Protein AF-A0AA38SNK8-F1 (afdb_monomer_lite)

Organism: NCBI:txid347529

Radius of gyration: 13.12 Å; chains: 1; bounding box: 30×16×42 Å

Secondary structure (DSSP, 8-state):
---SS--HHHHHHHHHHHHHHHHHTT-PPPHHHHHHHHHHTS-GGGHHHHHH-SS--HHHHHHHHHHHHHHHHHHS--

pLDDT: mean 81.38, std 11.63, range [47.59, 94.94]

Foldseek 3Di:
DAPPDDDLVVLLVVLVVVQVVCVVVVNHDPQQRSLVCSLVRYDVLCVVVSVVDDPDGSVVSSVSSNVSSVVVVVPDDD

Structure (mmCIF, N/CA/C/O backbone):
data_AF-A0AA38SNK8-F1
#
_entry.id   AF-A0AA38SNK8-F1
#
loop_
_atom_site.group_PDB
_atom_site.id
_atom_site.type_symbol
_atom_site.label_atom_id
_atom_site.label_alt_id
_atom_site.label_comp_id
_atom_site.label_asym_id
_atom_site.label_entity_id
_atom_site.label_seq_id
_atom_site.pdbx_PDB_ins_code
_atom_site.Cartn_x
_atom_site.Cartn_y
_atom_site.Cartn_z
_atom_site.occupancy
_atom_site.B_iso_or_equiv
_atom_site.auth_seq_id
_atom_site.auth_comp_id
_atom_site.auth_asym_id
_atom_site.auth_atom_id
_atom_site.pdbx_PDB_model_num
ATOM 1 N N . MET A 1 1 ? 6.402 -6.826 5.183 1.00 48.47 1 MET A N 1
ATOM 2 C CA . MET A 1 1 ? 6.324 -5.620 6.037 1.00 48.47 1 MET A CA 1
ATOM 3 C C . MET A 1 1 ? 5.086 -5.779 6.894 1.00 48.47 1 MET A C 1
ATOM 5 O O . MET A 1 1 ? 4.002 -5.639 6.356 1.00 48.47 1 MET A O 1
ATOM 9 N N . VAL A 1 2 ? 5.233 -6.183 8.156 1.00 47.59 2 VAL A N 1
ATOM 10 C CA . VAL A 1 2 ? 4.082 -6.377 9.053 1.00 47.59 2 VAL A CA 1
ATOM 11 C C . VAL A 1 2 ? 3.661 -5.013 9.598 1.00 47.59 2 VAL A C 1
ATOM 13 O O . VAL A 1 2 ? 4.511 -4.247 10.057 1.00 47.59 2 VAL A O 1
ATOM 16 N N . LEU A 1 3 ? 2.367 -4.708 9.505 1.00 56.00 3 LEU A N 1
ATOM 17 C CA . LEU A 1 3 ? 1.712 -3.488 9.983 1.00 56.00 3 LEU A CA 1
ATOM 18 C C . LEU A 1 3 ? 1.598 -3.483 11.525 1.00 56.00 3 LEU A C 1
ATOM 20 O O . LEU A 1 3 ? 0.507 -3.376 12.070 1.00 56.00 3 LEU A O 1
ATOM 24 N N . GLY A 1 4 ? 2.716 -3.692 12.226 1.00 50.28 4 GLY A N 1
ATOM 25 C CA . GLY A 1 4 ? 2.733 -3.812 13.687 1.00 50.28 4 GLY A CA 1
ATOM 26 C C . GLY A 1 4 ? 2.718 -2.475 14.433 1.00 50.28 4 GLY A C 1
ATOM 27 O O . GLY A 1 4 ? 2.144 -2.417 15.506 1.00 50.28 4 GLY A O 1
ATOM 28 N N . ASP A 1 5 ? 3.295 -1.409 13.856 1.00 53.69 5 ASP A N 1
ATOM 29 C CA . ASP A 1 5 ? 3.586 -0.160 14.597 1.00 53.69 5 ASP A CA 1
ATOM 30 C C . ASP A 1 5 ? 3.456 1.142 13.777 1.00 53.69 5 ASP A C 1
ATOM 32 O O . ASP A 1 5 ? 3.871 2.205 14.234 1.00 53.69 5 ASP A O 1
ATOM 36 N N . ARG A 1 6 ? 2.940 1.107 12.540 1.00 64.62 6 ARG A N 1
ATOM 37 C CA . ARG A 1 6 ? 2.880 2.308 11.677 1.00 64.62 6 ARG A CA 1
ATOM 38 C C . ARG A 1 6 ? 1.458 2.662 11.294 1.00 64.62 6 ARG A C 1
ATOM 40 O O . ARG A 1 6 ? 0.654 1.769 11.039 1.00 64.62 6 ARG A O 1
ATOM 47 N N . SER A 1 7 ? 1.196 3.962 11.190 1.00 82.75 7 SER A N 1
ATOM 48 C CA . SER A 1 7 ? -0.082 4.468 10.688 1.00 82.75 7 SER A CA 1
ATOM 49 C C . SER A 1 7 ? -0.317 4.032 9.237 1.00 82.75 7 SER A C 1
ATOM 51 O O . SER A 1 7 ? 0.628 3.877 8.450 1.00 82.75 7 SER A O 1
ATOM 53 N N . ILE A 1 8 ? -1.581 3.891 8.840 1.00 84.44 8 ILE A N 1
ATOM 54 C CA . ILE A 1 8 ? -1.981 3.617 7.453 1.00 84.44 8 ILE A CA 1
ATOM 55 C C . ILE A 1 8 ? -1.394 4.663 6.501 1.00 84.44 8 ILE A C 1
ATOM 57 O O . ILE A 1 8 ? -0.980 4.326 5.388 1.00 84.44 8 ILE A O 1
ATOM 61 N N . SER A 1 9 ? -1.302 5.920 6.943 1.00 85.12 9 SER A N 1
ATOM 62 C CA . SER A 1 9 ? -0.681 7.004 6.178 1.00 85.12 9 SER A CA 1
ATOM 63 C C . SER A 1 9 ? 0.780 6.700 5.825 1.00 85.12 9 SER A C 1
ATOM 65 O O . SER A 1 9 ? 1.157 6.743 4.652 1.00 85.12 9 SER A O 1
ATOM 67 N N . GLU A 1 10 ? 1.597 6.317 6.810 1.00 86.94 10 GLU A N 1
ATOM 68 C CA . GLU A 1 10 ? 3.007 5.971 6.593 1.00 86.94 10 GLU A CA 1
ATOM 69 C C . GLU A 1 10 ? 3.170 4.712 5.742 1.00 86.94 10 GLU A C 1
ATOM 71 O O . GLU A 1 10 ? 4.090 4.622 4.925 1.00 86.94 10 GLU A O 1
ATOM 76 N N . TYR A 1 11 ? 2.283 3.734 5.924 1.00 85.81 11 TYR A N 1
ATOM 77 C CA . TYR A 1 11 ?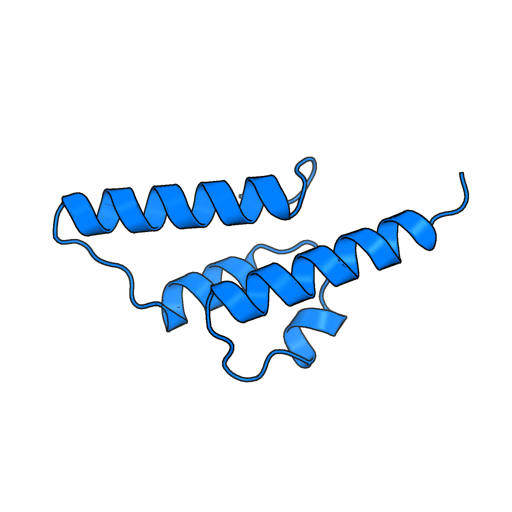 2.294 2.506 5.140 1.00 85.81 11 TYR A CA 1
ATOM 78 C C . TYR A 1 11 ? 2.000 2.779 3.658 1.00 85.81 11 TYR A C 1
ATOM 80 O O . TYR A 1 11 ? 2.788 2.390 2.790 1.00 85.81 11 TYR A O 1
ATOM 88 N N . CYS A 1 12 ? 0.934 3.532 3.367 1.00 88.00 12 CYS A N 1
ATOM 89 C CA . CYS A 1 12 ? 0.589 3.942 2.007 1.00 88.00 12 CYS A CA 1
ATOM 90 C C . CYS A 1 12 ? 1.696 4.801 1.379 1.00 88.00 12 CYS A C 1
ATOM 92 O O . CYS A 1 12 ? 2.033 4.611 0.210 1.00 88.00 12 CYS A O 1
ATOM 94 N N . GLN A 1 13 ? 2.306 5.707 2.150 1.00 89.12 13 GLN A N 1
ATOM 95 C CA . GLN A 1 13 ? 3.407 6.539 1.665 1.00 89.12 13 GLN A CA 1
ATOM 96 C C . GLN A 1 13 ? 4.619 5.692 1.257 1.00 89.12 13 GLN A C 1
ATOM 98 O O . GLN A 1 13 ? 5.184 5.901 0.186 1.00 89.12 13 GLN A O 1
ATOM 103 N N . LYS A 1 14 ? 5.005 4.699 2.068 1.00 88.62 14 LYS A N 1
ATOM 104 C CA . LYS A 1 14 ? 6.122 3.799 1.738 1.00 88.62 14 LYS A CA 1
ATOM 105 C C . LYS A 1 14 ? 5.834 2.929 0.518 1.00 88.62 14 LYS A C 1
ATOM 107 O O . LYS A 1 14 ? 6.717 2.773 -0.318 1.00 88.62 14 LYS A O 1
ATOM 112 N N . MET A 1 15 ? 4.613 2.407 0.393 1.00 88.88 15 MET A N 1
ATOM 113 C CA . MET A 1 15 ? 4.164 1.681 -0.803 1.00 88.88 15 MET A CA 1
ATOM 114 C C . MET A 1 15 ? 4.297 2.539 -2.064 1.00 88.88 15 MET A C 1
ATOM 116 O O . MET A 1 15 ? 4.852 2.086 -3.064 1.00 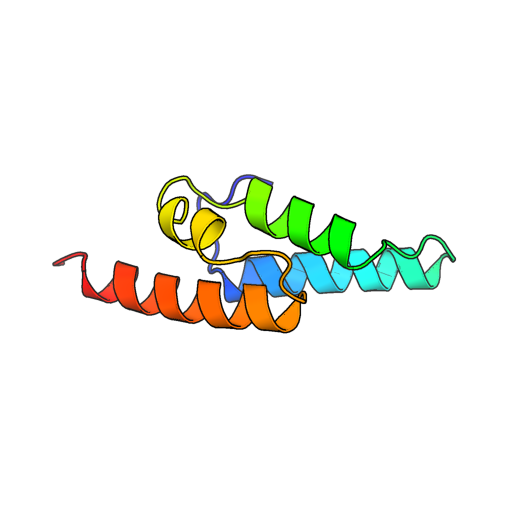88.88 15 MET A O 1
ATOM 120 N N . LYS A 1 16 ? 3.839 3.795 -2.002 1.00 89.44 16 LYS A N 1
ATOM 121 C CA . LYS A 1 16 ? 3.918 4.723 -3.132 1.00 89.44 16 LYS A CA 1
ATOM 122 C C . LYS A 1 16 ? 5.367 5.035 -3.508 1.00 89.44 16 LYS A C 1
ATOM 124 O O . LYS A 1 16 ? 5.724 4.893 -4.671 1.00 89.44 16 LYS A O 1
ATOM 129 N N . LEU A 1 17 ? 6.212 5.341 -2.522 1.00 91.38 17 LEU A N 1
ATOM 130 C CA . LEU A 1 17 ? 7.643 5.578 -2.738 1.00 91.38 17 LEU A CA 1
ATOM 131 C C . LEU A 1 17 ? 8.340 4.382 -3.400 1.00 91.38 17 LEU A C 1
ATOM 133 O O . LEU A 1 17 ? 9.105 4.570 -4.338 1.00 91.38 17 LEU A O 1
ATOM 137 N N . LEU A 1 18 ? 8.068 3.155 -2.948 1.00 89.88 18 LEU A N 1
ATOM 138 C CA . LEU A 1 18 ? 8.634 1.950 -3.564 1.00 89.88 18 LEU A CA 1
ATOM 139 C C . LEU A 1 18 ? 8.167 1.774 -5.011 1.00 89.88 18 LEU A C 1
ATOM 141 O O . LEU A 1 18 ? 8.981 1.478 -5.881 1.00 89.88 18 LEU A O 1
ATOM 145 N N . SER A 1 19 ? 6.875 1.985 -5.275 1.00 89.75 19 SER A N 1
ATOM 146 C CA . SER A 1 19 ? 6.329 1.934 -6.634 1.00 89.75 19 SER A CA 1
ATOM 147 C C . SER A 1 19 ? 6.987 2.964 -7.552 1.00 89.75 19 SER A C 1
ATOM 149 O O . SER A 1 19 ? 7.291 2.647 -8.699 1.00 89.75 19 SER A O 1
ATOM 151 N N . ASP A 1 20 ? 7.208 4.182 -7.058 1.00 91.75 20 ASP A N 1
ATOM 152 C CA . ASP A 1 20 ? 7.808 5.268 -7.834 1.00 91.75 20 ASP A CA 1
ATOM 153 C C . ASP A 1 20 ? 9.303 5.005 -8.096 1.00 91.75 20 ASP A C 1
ATOM 155 O O . ASP A 1 20 ? 9.781 5.223 -9.208 1.00 91.75 20 ASP A O 1
ATOM 159 N N . LEU A 1 21 ? 10.033 4.450 -7.120 1.00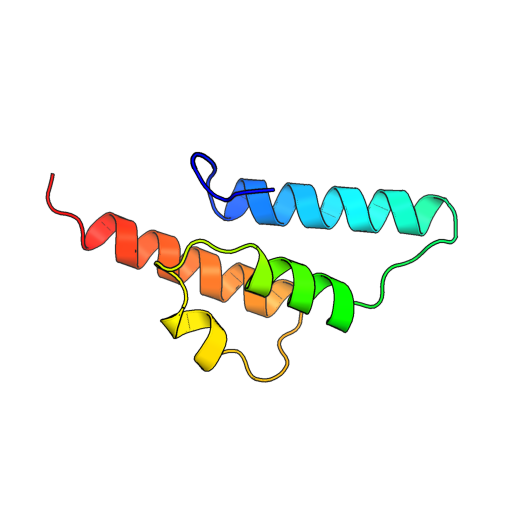 93.31 21 LEU A N 1
ATOM 160 C CA . LEU A 1 21 ? 11.429 4.024 -7.298 1.00 93.31 21 LEU A CA 1
ATOM 161 C C . LEU A 1 21 ? 11.568 2.911 -8.340 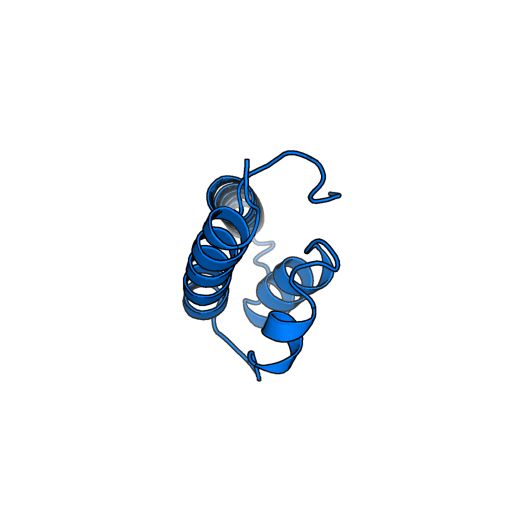1.00 93.31 21 LEU A C 1
ATOM 163 O O . LEU A 1 21 ? 12.481 2.952 -9.161 1.00 93.31 21 LEU A O 1
ATOM 167 N N . LEU A 1 22 ? 10.664 1.930 -8.321 1.00 91.19 22 LEU A N 1
ATOM 168 C CA . LEU A 1 22 ? 10.637 0.854 -9.311 1.00 91.19 22 LEU A CA 1
ATOM 169 C C . LEU A 1 22 ? 10.296 1.386 -10.708 1.00 91.19 22 LEU A C 1
ATOM 171 O O . LEU A 1 22 ? 10.929 0.994 -11.685 1.00 91.19 22 LEU A O 1
ATOM 175 N N . ALA A 1 23 ? 9.353 2.324 -10.810 1.00 91.94 23 ALA A N 1
ATOM 176 C CA . ALA A 1 23 ? 9.035 2.985 -12.072 1.00 91.94 23 ALA A CA 1
ATOM 177 C C . ALA A 1 23 ? 10.225 3.783 -12.632 1.00 91.94 23 ALA A C 1
ATOM 179 O O . ALA A 1 23 ? 10.427 3.795 -13.841 1.00 91.94 23 ALA A O 1
ATOM 180 N N . ASN A 1 24 ? 11.043 4.390 -11.767 1.00 93.31 24 ASN A N 1
ATOM 181 C CA . ASN A 1 24 ? 12.237 5.138 -12.169 1.00 93.31 24 ASN A CA 1
ATOM 182 C C . ASN A 1 24 ? 13.344 4.258 -12.786 1.00 93.31 24 ASN A C 1
ATOM 184 O O . ASN A 1 24 ? 14.231 4.781 -13.452 1.00 93.31 24 ASN A O 1
ATOM 188 N N . ILE A 1 25 ? 13.313 2.940 -12.566 1.00 94.94 25 ILE A N 1
ATOM 189 C CA . ILE A 1 25 ? 14.237 1.965 -13.175 1.00 94.94 25 ILE A CA 1
ATOM 190 C C . ILE A 1 25 ? 13.535 1.084 -14.224 1.00 94.94 25 ILE A C 1
ATOM 192 O O . ILE A 1 25 ? 13.856 -0.096 -14.365 1.00 94.94 25 ILE A O 1
ATOM 196 N N . ASP A 1 26 ? 12.511 1.628 -14.891 1.00 90.88 26 ASP A N 1
ATOM 197 C CA . ASP A 1 26 ? 11.686 0.954 -15.909 1.00 90.88 26 ASP A CA 1
ATOM 198 C C . ASP A 1 26 ? 11.005 -0.346 -15.434 1.00 90.88 26 ASP A C 1
ATOM 200 O O . ASP A 1 26 ? 10.517 -1.153 -16.223 1.00 90.88 26 ASP A O 1
ATOM 204 N N . SER A 1 27 ? 10.910 -0.540 -14.118 1.00 91.12 27 SER A N 1
ATOM 205 C CA . SER A 1 27 ? 10.319 -1.717 -13.472 1.00 91.12 27 SER A CA 1
ATOM 206 C C . SER A 1 27 ? 8.957 -1.386 -12.859 1.00 91.12 27 SER A C 1
ATOM 208 O O . SER A 1 27 ? 8.655 -1.773 -11.732 1.00 91.12 27 SER A O 1
ATOM 210 N N . SER A 1 28 ? 8.132 -0.625 -13.582 1.00 88.44 28 SER A N 1
ATOM 211 C CA . SER A 1 28 ? 6.844 -0.137 -13.078 1.00 88.44 28 SER A CA 1
ATOM 212 C C . SER A 1 28 ? 5.926 -1.277 -12.622 1.00 88.44 28 SER A C 1
ATOM 214 O O . SER A 1 28 ? 5.708 -2.261 -13.334 1.00 88.44 28 SER A O 1
ATOM 216 N N . VAL A 1 29 ? 5.359 -1.130 -11.424 1.00 88.62 29 VAL A N 1
ATOM 217 C CA . VAL A 1 29 ? 4.425 -2.102 -10.851 1.00 88.62 29 VAL A CA 1
ATOM 218 C C . VAL A 1 29 ? 3.004 -1.751 -11.295 1.00 88.62 29 VAL A C 1
ATOM 220 O O . VAL A 1 29 ? 2.560 -0.623 -11.071 1.00 88.62 29 VAL A O 1
ATOM 223 N N . PRO A 1 30 ? 2.240 -2.698 -11.873 1.00 89.94 30 PRO A N 1
ATOM 224 C CA . PRO A 1 30 ? 0.840 -2.461 -12.201 1.00 89.94 30 PRO A CA 1
ATOM 225 C C . PRO A 1 30 ? 0.039 -2.063 -10.960 1.00 89.94 30 PRO A C 1
ATOM 227 O O . PRO A 1 30 ? 0.163 -2.701 -9.914 1.00 89.94 30 PRO A O 1
ATOM 230 N N . GLU A 1 31 ? -0.847 -1.072 -11.082 1.00 87.50 31 GLU A N 1
ATOM 231 C CA . GLU A 1 31 ? -1.625 -0.568 -9.941 1.00 87.50 31 GLU A CA 1
ATOM 232 C C . GLU A 1 31 ? -2.411 -1.684 -9.236 1.00 87.50 31 GLU A C 1
ATOM 234 O O . GLU A 1 31 ? -2.382 -1.782 -8.013 1.00 87.50 31 GLU A O 1
ATOM 239 N N . LYS A 1 32 ? -3.021 -2.599 -9.999 1.00 86.62 32 LYS A N 1
ATOM 240 C CA . LYS A 1 32 ? -3.715 -3.779 -9.455 1.00 86.62 32 LYS A CA 1
ATOM 241 C C . LYS A 1 32 ? -2.827 -4.623 -8.534 1.00 86.62 32 LYS A C 1
ATOM 243 O O . LYS A 1 32 ? -3.288 -5.146 -7.528 1.00 86.62 32 LYS A O 1
ATOM 248 N N . THR A 1 33 ? -1.548 -4.751 -8.879 1.00 88.56 33 THR A N 1
ATOM 249 C CA . THR A 1 33 ? -0.570 -5.526 -8.118 1.00 88.56 33 THR A CA 1
ATOM 250 C C . THR A 1 33 ? -0.179 -4.764 -6.858 1.00 88.56 33 THR A C 1
ATOM 252 O O . THR A 1 33 ? -0.159 -5.346 -5.777 1.00 88.56 33 THR A O 1
ATOM 255 N N . LEU A 1 34 ? 0.052 -3.453 -6.975 1.00 88.62 34 LEU A N 1
ATOM 256 C CA . LEU A 1 34 ? 0.339 -2.572 -5.841 1.00 88.62 34 LEU A CA 1
ATOM 257 C C . LEU A 1 34 ? -0.802 -2.577 -4.812 1.00 88.62 34 LEU A C 1
ATOM 259 O O . LEU A 1 34 ? -0.557 -2.708 -3.616 1.00 88.62 34 LEU A O 1
ATOM 263 N N . VAL A 1 35 ? -2.047 -2.486 -5.278 1.00 87.31 35 VAL A N 1
ATOM 264 C CA . VAL A 1 35 ? -3.257 -2.552 -4.448 1.00 87.31 35 VAL A CA 1
ATOM 265 C C . VAL A 1 35 ? -3.390 -3.911 -3.765 1.00 87.31 35 VAL A C 1
ATOM 267 O O . VAL A 1 35 ? -3.649 -3.958 -2.565 1.00 87.31 35 VAL A O 1
ATOM 270 N N . SER A 1 36 ? -3.159 -5.016 -4.480 1.00 86.25 36 SER A N 1
ATOM 271 C CA . SER A 1 36 ? -3.155 -6.351 -3.868 1.00 86.25 36 SER A CA 1
ATOM 272 C C . SER A 1 36 ? -2.102 -6.472 -2.768 1.00 86.25 36 SER A C 1
ATOM 274 O O . SER A 1 36 ? -2.392 -7.005 -1.701 1.00 86.25 36 SER A O 1
ATOM 276 N N . TYR A 1 37 ? -0.891 -5.949 -2.984 1.00 86.00 37 TYR A N 1
ATOM 277 C CA . TYR A 1 37 ? 0.141 -5.933 -1.946 1.00 86.00 37 TYR A CA 1
ATOM 278 C C . TYR A 1 37 ? -0.229 -5.046 -0.756 1.00 86.00 37 TYR A C 1
ATOM 280 O O . TYR A 1 37 ? 0.075 -5.414 0.377 1.00 86.00 37 TYR A O 1
ATOM 288 N N . LEU A 1 38 ? -0.882 -3.906 -1.003 1.00 85.94 38 LEU A N 1
ATOM 289 C CA . LEU A 1 38 ? -1.381 -3.019 0.042 1.00 85.94 38 LEU A CA 1
ATOM 290 C C . LEU A 1 38 ? -2.395 -3.751 0.924 1.00 85.94 38 LEU A C 1
ATOM 292 O O . LEU A 1 38 ? -2.207 -3.767 2.131 1.00 85.94 38 LEU A O 1
ATOM 296 N N . ILE A 1 39 ? -3.415 -4.380 0.329 1.00 83.44 39 ILE A N 1
ATO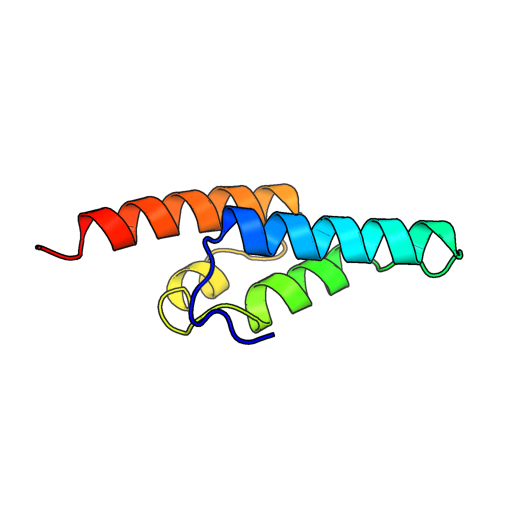M 297 C CA . ILE A 1 39 ? -4.496 -5.075 1.047 1.00 83.44 39 ILE A CA 1
ATOM 298 C C . ILE A 1 39 ? -3.960 -6.297 1.803 1.00 83.44 39 ILE A C 1
ATOM 300 O O . ILE A 1 39 ? -4.231 -6.452 2.989 1.00 83.44 39 ILE A O 1
ATOM 304 N N . ASN A 1 40 ? -3.141 -7.128 1.151 1.00 83.38 40 ASN A N 1
ATOM 305 C CA . ASN A 1 40 ? -2.575 -8.334 1.767 1.00 83.38 40 ASN A CA 1
ATOM 306 C C . ASN A 1 40 ? -1.559 -8.033 2.881 1.00 83.38 40 ASN A C 1
ATOM 308 O O . ASN A 1 40 ? -1.224 -8.918 3.664 1.00 83.38 40 ASN A O 1
ATOM 312 N N . GLY A 1 41 ? -1.010 -6.816 2.925 1.00 81.06 41 GLY A N 1
ATOM 313 C CA . GLY A 1 41 ? -0.059 -6.394 3.951 1.00 81.06 41 GLY A CA 1
ATOM 314 C C . GLY A 1 41 ? -0.696 -5.723 5.169 1.00 81.06 41 GLY A C 1
ATOM 315 O O . GLY A 1 41 ? 0.040 -5.308 6.068 1.00 81.06 41 GLY A O 1
ATOM 316 N N . LEU A 1 42 ? -2.025 -5.592 5.202 1.00 81.25 42 LEU A N 1
ATOM 317 C CA . LEU A 1 42 ? -2.746 -5.004 6.327 1.00 81.25 42 LEU A CA 1
ATOM 318 C C . LEU A 1 42 ? -2.797 -5.951 7.529 1.00 81.25 42 LEU A C 1
ATOM 320 O O . LEU A 1 42 ? -2.689 -7.168 7.407 1.00 81.25 42 LEU A O 1
ATOM 324 N N . SER A 1 43 ? -2.970 -5.364 8.713 1.00 78.56 43 SER A N 1
ATOM 325 C CA . SER A 1 43 ? -3.282 -6.115 9.933 1.00 78.56 43 SER A CA 1
ATOM 326 C C . SER A 1 43 ? -4.698 -6.718 9.840 1.00 78.56 43 SER A C 1
ATOM 328 O O . SER A 1 43 ? -5.571 -6.055 9.272 1.00 78.56 43 SER A O 1
ATOM 330 N N . PRO A 1 44 ? -4.969 -7.889 10.456 1.00 80.06 44 PRO A N 1
ATOM 331 C CA . PRO A 1 44 ? -6.297 -8.524 10.460 1.00 80.06 44 PRO A CA 1
ATOM 332 C C . PRO A 1 44 ? -7.441 -7.622 10.950 1.00 80.06 44 PRO A C 1
ATOM 334 O O . PRO A 1 44 ? -8.602 -7.805 10.601 1.00 80.06 44 PRO A O 1
ATOM 337 N N . GLN A 1 45 ? -7.128 -6.582 11.728 1.00 78.25 45 GLN A N 1
ATOM 338 C CA . GLN A 1 45 ? -8.100 -5.561 12.138 1.00 78.25 45 GLN A CA 1
ATOM 339 C C . GLN A 1 45 ? -8.766 -4.822 10.954 1.00 78.25 45 GLN A C 1
ATOM 341 O O . GLN A 1 45 ? -9.798 -4.190 11.147 1.00 78.25 45 GLN A O 1
ATOM 346 N N . PHE A 1 46 ? -8.189 -4.891 9.747 1.00 80.00 46 PHE A N 1
ATOM 347 C CA . PHE A 1 46 ? -8.719 -4.293 8.518 1.00 80.00 46 PHE A CA 1
ATOM 348 C C . PHE A 1 46 ? -9.374 -5.322 7.573 1.00 80.00 46 PHE A C 1
ATOM 350 O O . PHE A 1 46 ? -9.746 -4.957 6.456 1.00 80.00 46 PHE A O 1
ATOM 357 N N . ASP A 1 47 ? -9.557 -6.585 7.986 1.00 77.06 47 ASP A N 1
ATOM 358 C CA . ASP A 1 47 ? -10.109 -7.654 7.129 1.00 77.06 47 ASP A CA 1
ATOM 359 C C . ASP A 1 47 ? -11.496 -7.302 6.560 1.00 77.06 47 ASP A C 1
ATOM 361 O O . ASP A 1 47 ? -11.795 -7.584 5.398 1.00 77.06 47 ASP A O 1
ATOM 365 N N . ASN A 1 48 ? -12.325 -6.589 7.332 1.00 76.56 48 ASN A N 1
ATOM 366 C CA . ASN A 1 48 ? -13.636 -6.116 6.873 1.00 76.56 48 ASN A CA 1
ATOM 367 C C . ASN A 1 48 ? -13.533 -5.145 5.683 1.00 76.56 48 ASN A C 1
ATOM 369 O O . ASN A 1 48 ? -14.388 -5.154 4.798 1.00 76.56 48 ASN A O 1
ATOM 373 N N . ILE A 1 49 ? -12.473 -4.335 5.621 1.00 76.50 49 ILE A N 1
ATOM 374 C CA . ILE A 1 49 ? -12.247 -3.371 4.536 1.00 76.50 49 ILE A CA 1
ATOM 375 C C . ILE A 1 49 ? -11.781 -4.067 3.259 1.00 76.50 49 ILE A C 1
ATOM 377 O O . ILE A 1 49 ? -12.193 -3.677 2.162 1.00 76.50 49 ILE A O 1
ATOM 381 N N . ALA A 1 50 ? -10.973 -5.124 3.386 1.00 70.44 50 ALA A N 1
ATOM 382 C CA . ALA A 1 50 ? -10.535 -5.929 2.249 1.00 70.44 50 ALA A CA 1
ATOM 383 C C . ALA A 1 50 ? -11.728 -6.517 1.467 1.00 70.44 50 ALA A C 1
ATOM 385 O O . ALA A 1 50 ? -11.666 -6.635 0.245 1.00 70.44 50 ALA A O 1
ATOM 386 N N . ILE A 1 51 ? -12.841 -6.808 2.151 1.00 71.12 51 ILE A N 1
ATOM 387 C CA . ILE A 1 51 ? -14.079 -7.326 1.547 1.00 71.12 51 ILE A CA 1
ATOM 388 C C . ILE A 1 51 ? -14.851 -6.232 0.784 1.00 71.12 51 ILE A C 1
ATOM 390 O O . ILE A 1 51 ? -15.452 -6.501 -0.259 1.00 71.12 51 ILE A O 1
ATOM 394 N N . VAL A 1 52 ? -14.837 -4.989 1.277 1.00 74.62 52 VAL A N 1
ATOM 395 C CA . VAL A 1 52 ? -15.569 -3.853 0.677 1.00 74.62 52 VAL A CA 1
ATOM 396 C C . VAL A 1 52 ? -14.916 -3.385 -0.629 1.00 74.62 52 VAL A C 1
ATOM 398 O O . VAL A 1 52 ? -15.592 -2.947 -1.564 1.00 74.62 52 VAL A O 1
ATOM 401 N N . LEU A 1 53 ? -13.596 -3.512 -0.720 1.00 74.50 53 LEU A N 1
ATOM 402 C CA . LEU A 1 53 ? -12.788 -3.053 -1.843 1.00 74.50 53 LEU A CA 1
ATOM 403 C C . LEU A 1 53 ? -12.789 -4.062 -3.009 1.00 74.50 53 LEU A C 1
ATOM 405 O O . LEU A 1 53 ? -11.822 -4.786 -3.236 1.00 74.50 53 LEU A O 1
ATOM 409 N N . ARG A 1 54 ? -13.854 -4.080 -3.820 1.00 71.06 54 ARG A N 1
ATOM 410 C CA . ARG A 1 54 ? -13.848 -4.804 -5.106 1.00 71.06 54 ARG A CA 1
ATOM 411 C C . ARG A 1 54 ? -13.156 -3.970 -6.192 1.00 71.06 54 ARG A C 1
ATOM 413 O O . ARG A 1 54 ? -13.783 -3.099 -6.780 1.00 71.06 54 ARG A O 1
ATOM 420 N N . HIS A 1 55 ? -11.891 -4.287 -6.480 1.00 73.81 55 HIS A N 1
ATOM 421 C CA . HIS A 1 55 ? -11.045 -3.645 -7.506 1.00 73.81 55 HIS A CA 1
ATOM 422 C C . HIS A 1 55 ? -10.818 -2.131 -7.312 1.00 73.81 55 HIS A C 1
ATOM 424 O O . HIS A 1 55 ? -11.116 -1.350 -8.218 1.00 73.81 55 HIS A O 1
ATOM 430 N N . PRO A 1 56 ? -10.300 -1.677 -6.160 1.00 85.19 56 PRO A N 1
ATOM 431 C CA . PRO A 1 56 ? -10.062 -0.256 -5.966 1.00 85.19 56 PRO A CA 1
ATOM 432 C C . PRO A 1 56 ? -8.805 0.211 -6.706 1.00 85.19 56 PRO A C 1
ATOM 434 O O . PRO A 1 56 ? -7.862 -0.553 -6.922 1.00 85.19 56 PRO A O 1
ATOM 437 N N . THR A 1 57 ? -8.757 1.504 -7.011 1.00 88.31 57 THR A N 1
ATOM 438 C CA . THR A 1 57 ? -7.488 2.184 -7.296 1.00 88.31 57 THR A CA 1
ATOM 439 C C . THR A 1 57 ? -6.664 2.318 -6.018 1.00 88.31 57 THR A C 1
ATOM 441 O O . THR A 1 57 ? -7.188 2.213 -4.900 1.00 88.31 57 THR A O 1
ATOM 444 N N . PHE A 1 58 ? -5.370 2.617 -6.151 1.00 87.38 58 PHE A N 1
ATOM 445 C CA . PHE A 1 58 ? -4.516 2.831 -4.981 1.00 87.38 58 PHE A CA 1
ATOM 446 C C . PHE A 1 58 ? -5.037 3.970 -4.092 1.00 87.38 58 PHE A C 1
ATOM 448 O O . PHE A 1 58 ? -5.031 3.872 -2.864 1.00 87.38 58 PHE A O 1
ATOM 455 N N . LEU A 1 59 ? -5.545 5.036 -4.715 1.00 87.94 59 LEU A N 1
ATOM 456 C CA . LEU A 1 59 ? -6.102 6.180 -4.001 1.00 87.94 59 LEU A CA 1
ATOM 457 C C . LEU A 1 59 ? -7.375 5.811 -3.228 1.00 87.94 59 LEU A C 1
ATOM 459 O O . LEU A 1 59 ? -7.508 6.190 -2.067 1.00 87.94 59 LEU A O 1
ATOM 463 N N . GLN A 1 60 ? -8.281 5.047 -3.845 1.00 89.19 60 GLN A N 1
ATOM 464 C CA . GLN A 1 60 ? -9.507 4.584 -3.190 1.00 89.19 60 GLN A CA 1
ATOM 465 C C . GLN A 1 60 ? -9.195 3.689 -1.989 1.00 89.19 60 GLN A C 1
ATOM 467 O O . GLN A 1 60 ? -9.740 3.910 -0.907 1.00 89.19 60 GLN A O 1
ATOM 472 N N . ALA A 1 61 ? -8.281 2.728 -2.160 1.00 88.81 61 ALA A N 1
ATOM 473 C CA . ALA A 1 61 ? -7.848 1.855 -1.076 1.00 88.81 61 ALA A CA 1
ATOM 474 C C . ALA A 1 61 ? -7.253 2.670 0.083 1.00 88.81 61 ALA A C 1
ATOM 476 O O . ALA A 1 61 ? -7.677 2.510 1.224 1.00 88.81 61 ALA A O 1
ATOM 477 N N . ARG A 1 62 ? -6.350 3.620 -0.204 1.00 89.31 62 ARG A N 1
ATOM 478 C CA . ARG A 1 62 ? -5.770 4.516 0.809 1.00 89.31 62 ARG A CA 1
ATOM 479 C C . ARG A 1 62 ? -6.837 5.308 1.568 1.00 89.31 62 ARG A C 1
ATOM 481 O O . ARG A 1 62 ? -6.787 5.358 2.792 1.00 89.31 62 ARG A O 1
ATOM 488 N N . SER A 1 63 ? -7.778 5.939 0.865 1.00 89.31 63 SER A N 1
ATOM 489 C CA . SER A 1 63 ? -8.829 6.740 1.504 1.00 89.31 63 SER A CA 1
ATOM 490 C C . SER A 1 63 ? -9.701 5.904 2.436 1.00 89.31 63 SER A C 1
ATOM 492 O O . SER A 1 63 ? -9.968 6.328 3.556 1.00 89.31 63 SER A O 1
ATOM 494 N N . ILE A 1 64 ? -10.106 4.711 2.005 1.00 88.75 64 ILE A N 1
ATOM 495 C CA . ILE A 1 64 ? -10.956 3.828 2.809 1.00 88.75 64 ILE A CA 1
ATOM 496 C C . ILE A 1 64 ? -10.194 3.305 4.034 1.00 88.75 64 ILE A C 1
ATOM 498 O O . ILE A 1 64 ? -10.735 3.307 5.137 1.00 88.75 64 ILE A O 1
ATOM 502 N N . LEU A 1 65 ? -8.920 2.941 3.879 1.00 87.31 65 LEU A N 1
ATOM 503 C CA . LEU A 1 65 ? -8.092 2.487 4.999 1.00 87.31 65 LEU A CA 1
ATOM 504 C C . LEU A 1 65 ? -7.851 3.582 6.043 1.00 87.31 65 LEU A C 1
ATOM 506 O O . LEU A 1 65 ? -7.831 3.293 7.236 1.00 87.31 65 LEU A O 1
ATOM 510 N N . LEU A 1 66 ? -7.689 4.837 5.614 1.00 88.19 66 LEU A N 1
ATOM 511 C CA . LEU A 1 66 ? -7.551 5.974 6.530 1.00 88.19 66 LEU A CA 1
ATOM 512 C C . LEU A 1 66 ? -8.834 6.223 7.329 1.00 88.19 66 LEU A C 1
ATOM 514 O O . LEU A 1 66 ? -8.763 6.524 8.519 1.00 88.19 66 LEU A O 1
ATOM 518 N N . LEU A 1 67 ? -9.999 6.087 6.691 1.00 87.50 67 LEU A N 1
ATOM 519 C CA . LEU A 1 67 ? -11.279 6.175 7.393 1.00 87.50 67 LEU A CA 1
ATOM 520 C C . LEU A 1 67 ? -11.395 5.060 8.433 1.00 87.50 67 LEU A C 1
ATOM 522 O O . LEU A 1 67 ? -11.728 5.339 9.583 1.00 87.50 67 LEU A O 1
ATOM 526 N N . GLU A 1 68 ? -11.053 3.825 8.068 1.00 87.06 68 GLU A N 1
ATOM 527 C CA . GLU A 1 68 ? -11.107 2.704 9.007 1.00 87.06 68 GLU A CA 1
ATOM 528 C C . GLU A 1 68 ? -10.143 2.883 10.184 1.00 87.06 68 GLU A C 1
ATOM 530 O O . GLU A 1 68 ? -10.513 2.643 11.328 1.00 87.06 68 GLU A O 1
ATOM 535 N N . GLU A 1 69 ? -8.927 3.381 9.951 1.00 86.38 69 GLU A N 1
ATOM 536 C CA . GLU A 1 69 ? -7.986 3.708 11.029 1.00 86.38 69 GLU A CA 1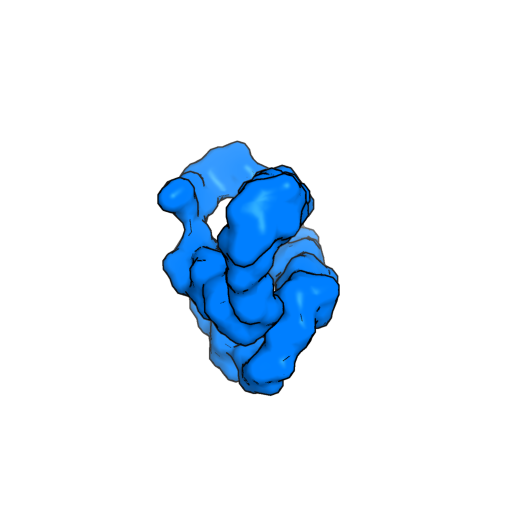
ATOM 537 C C . GLU A 1 69 ? -8.580 4.735 12.014 1.00 86.38 69 GLU A C 1
ATOM 539 O O . GLU A 1 69 ? -8.453 4.593 13.237 1.00 86.38 69 GLU A O 1
ATOM 544 N N . GLN A 1 70 ? -9.299 5.742 11.509 1.00 85.81 70 GLN A N 1
ATOM 545 C CA . GLN A 1 70 ? -10.015 6.704 12.350 1.00 85.81 70 GLN A CA 1
ATOM 546 C C . GLN A 1 70 ? -11.186 6.063 13.106 1.00 85.81 70 GLN A C 1
ATOM 548 O O . GLN A 1 70 ? -11.402 6.380 14.276 1.00 85.81 70 GLN A O 1
ATOM 553 N N . HIS A 1 71 ? -11.924 5.145 12.483 1.00 85.00 71 HIS A N 1
ATOM 554 C CA . HIS A 1 71 ? -12.990 4.399 13.151 1.00 85.00 71 HIS A CA 1
ATOM 555 C C . HIS A 1 71 ? -12.442 3.495 14.265 1.00 85.00 71 HIS A C 1
ATOM 557 O O . HIS A 1 71 ? -12.918 3.569 15.398 1.00 85.00 71 HIS A O 1
ATOM 563 N N . LEU A 1 72 ? -11.391 2.720 13.991 1.00 82.31 72 LEU A N 1
ATOM 564 C CA . LEU A 1 72 ? -10.741 1.828 14.956 1.00 82.31 72 LEU A CA 1
ATOM 565 C C . LEU A 1 72 ? -10.065 2.585 16.107 1.00 82.31 72 LEU A C 1
ATOM 567 O O . LEU A 1 72 ? -10.067 2.112 17.244 1.00 82.31 72 LEU A O 1
ATOM 571 N N . SER A 1 73 ? -9.490 3.763 15.842 1.00 81.12 73 SER A N 1
ATOM 572 C CA . SER A 1 73 ? -8.913 4.608 16.899 1.00 81.12 73 SER A CA 1
ATOM 573 C C . SER A 1 73 ? -9.975 5.186 17.837 1.00 81.12 73 SER A C 1
ATOM 575 O O . SER A 1 73 ? -9.711 5.309 19.027 1.00 81.12 73 SER A O 1
ATOM 577 N N . ARG A 1 74 ? -11.182 5.480 17.335 1.00 76.00 74 ARG A N 1
ATOM 578 C CA . ARG A 1 74 ? -12.327 5.927 18.150 1.00 76.00 74 ARG A CA 1
ATOM 579 C C . ARG A 1 74 ? -13.035 4.783 18.878 1.00 76.00 74 ARG A C 1
ATOM 581 O O . ARG A 1 74 ? -13.621 5.013 19.928 1.00 76.00 74 ARG A O 1
ATOM 588 N N . ALA A 1 75 ? -13.012 3.575 18.314 1.00 69.44 75 ALA A N 1
ATOM 589 C CA . ALA A 1 75 ? -13.684 2.402 18.870 1.00 69.44 75 ALA A CA 1
ATOM 590 C C . ALA A 1 75 ? -12.912 1.723 20.013 1.00 69.44 75 ALA A C 1
ATOM 592 O O . ALA A 1 75 ? -13.504 0.932 20.742 1.00 69.44 75 ALA A O 1
ATOM 593 N N . ARG A 1 76 ? -11.614 2.015 20.191 1.00 58.66 76 ARG A N 1
ATOM 594 C CA . ARG A 1 76 ? -10.855 1.605 21.381 1.00 58.66 76 ARG A CA 1
ATOM 595 C C . ARG A 1 76 ? -11.070 2.638 22.496 1.00 58.66 76 ARG A C 1
ATOM 597 O O . ARG A 1 76 ? -10.549 3.745 22.362 1.00 58.66 76 ARG A O 1
ATOM 604 N N . PRO A 1 77 ? -11.807 2.319 23.579 1.00 50.69 77 PRO A N 1
ATOM 605 C CA . PRO A 1 77 ? -11.799 3.162 24.769 1.00 50.69 77 PRO A CA 1
ATOM 606 C C . PRO A 1 77 ? -10.372 3.167 25.339 1.00 50.69 77 PRO A C 1
ATOM 608 O O . PRO A 1 77 ? -9.736 2.111 25.374 1.00 50.69 77 PRO A O 1
ATOM 611 N N . GLN A 1 78 ? -9.868 4.345 25.722 1.00 52.91 78 GLN A N 1
ATOM 612 C CA . GLN A 1 78 ? -8.665 4.455 26.557 1.00 52.91 78 GLN A CA 1
ATOM 613 C C . GLN A 1 78 ? -8.929 3.906 27.957 1.00 52.91 78 GLN A C 1
ATOM 615 O O . GLN A 1 78 ? -10.063 4.103 28.453 1.00 52.91 78 GLN A O 1
#

Sequence (78 aa):
MVLGDRSISEYCQKMKLLSDLLANIDSSVPEKTLVSYLINGLSPQFDNIAIVLRHPTFLQARSILLLEEQHLSRARPQ